Protein AF-R9AUZ7-F1 (afdb_monomer_lite)

Radius of gyration: 21.53 Å; chains: 1; bounding box: 42×32×61 Å

Secondary structure (DSSP, 8-state):
--HHHHHHHHHHHHHHHHHHHHHHHHT--B-TTTSSBTT-HHHHHHHHHHHTT-SSGGGGSTTTT-TT----HHHHHHHHHHHHHS---

Organism: NCBI:txid1120927

Sequence (89 aa):
MNITRIITGIIIAFIVTGLWAANASQARNIDPECGFEDGSEQCHGYLYAKYNQLKSIDQCDDDKDDPEMQINKVFIQGCESYFVRKPSR

Foldseek 3Di:
DDVVVVVVVVVVVVVVVVVVVVVVVVPQDQDPVLRHGPPDLLSQLQVCCVVVVDDDLVVSCVVVVPPVDPDDPSSSNSVNVNPVPDDDD

Structure (mmCIF, N/CA/C/O backbone):
data_AF-R9AUZ7-F1
#
_entry.id   AF-R9AUZ7-F1
#
loop_
_atom_site.group_PDB
_atom_site.id
_atom_site.type_symbol
_atom_site.label_atom_id
_atom_site.label_alt_id
_atom_site.label_comp_id
_atom_site.label_asym_id
_atom_site.label_entity_id
_atom_site.label_seq_id
_atom_site.pdbx_PDB_ins_code
_atom_site.Cartn_x
_atom_site.Cartn_y
_atom_site.Cartn_z
_atom_site.occupancy
_atom_site.B_iso_or_equiv
_atom_site.auth_seq_id
_atom_site.auth_comp_id
_atom_site.auth_asym_id
_atom_site.auth_atom_id
_atom_site.pdbx_PDB_model_num
ATOM 1 N N . MET A 1 1 ? 25.117 -5.231 -47.838 1.00 61.66 1 MET A N 1
ATOM 2 C CA . MET A 1 1 ? 24.594 -5.171 -46.455 1.00 61.66 1 MET A CA 1
ATOM 3 C C . MET A 1 1 ? 24.703 -6.571 -45.865 1.00 61.66 1 MET A C 1
ATOM 5 O O . MET A 1 1 ? 24.175 -7.495 -46.463 1.00 61.66 1 MET A O 1
ATOM 9 N N . ASN A 1 2 ? 25.504 -6.764 -44.814 1.00 77.38 2 ASN A N 1
ATOM 10 C CA . ASN A 1 2 ? 25.864 -8.105 -44.341 1.00 77.38 2 ASN A CA 1
ATOM 11 C C . ASN A 1 2 ? 24.806 -8.601 -43.344 1.00 77.38 2 ASN A C 1
ATOM 13 O O . ASN A 1 2 ? 24.708 -8.056 -42.246 1.00 77.38 2 ASN A O 1
ATOM 17 N N . ILE A 1 3 ? 24.011 -9.595 -43.751 1.00 80.12 3 ILE A N 1
ATOM 18 C CA . ILE A 1 3 ? 22.881 -10.154 -42.987 1.00 80.12 3 ILE A CA 1
ATOM 19 C C . ILE A 1 3 ? 23.309 -10.544 -41.566 1.00 80.12 3 ILE A C 1
ATOM 21 O O . ILE A 1 3 ? 22.583 -10.276 -40.611 1.00 80.12 3 ILE A O 1
ATOM 25 N N . THR A 1 4 ? 24.534 -11.043 -41.395 1.00 80.19 4 THR A N 1
ATOM 26 C CA . THR A 1 4 ? 25.096 -11.386 -40.084 1.00 80.19 4 THR A CA 1
ATOM 27 C C . THR A 1 4 ? 25.176 -10.173 -39.154 1.00 80.19 4 THR A C 1
ATOM 29 O O . THR A 1 4 ? 24.831 -10.280 -37.985 1.00 80.19 4 THR A O 1
ATOM 32 N N . ARG A 1 5 ? 25.531 -8.985 -39.666 1.00 79.81 5 ARG A N 1
ATOM 33 C CA . ARG A 1 5 ? 25.595 -7.748 -38.861 1.00 79.81 5 ARG A CA 1
ATOM 34 C C . ARG A 1 5 ? 24.210 -7.246 -38.447 1.00 79.81 5 ARG A C 1
ATOM 36 O O . ARG A 1 5 ? 24.090 -6.655 -37.380 1.00 79.81 5 ARG A O 1
ATOM 43 N N . ILE A 1 6 ? 23.180 -7.497 -39.261 1.00 83.12 6 ILE A N 1
ATOM 44 C CA . ILE A 1 6 ? 21.787 -7.160 -38.925 1.00 83.12 6 ILE A CA 1
ATOM 45 C C . ILE A 1 6 ? 21.290 -8.070 -37.798 1.00 83.12 6 ILE A C 1
ATOM 47 O O . ILE A 1 6 ? 20.777 -7.576 -36.798 1.00 83.12 6 ILE A O 1
ATOM 51 N N . ILE A 1 7 ? 21.503 -9.383 -37.922 1.00 84.31 7 ILE A N 1
ATOM 52 C CA . ILE A 1 7 ? 21.081 -10.367 -36.914 1.00 84.31 7 ILE A CA 1
ATOM 53 C C . ILE A 1 7 ? 21.767 -10.092 -35.571 1.00 84.31 7 ILE A C 1
ATOM 55 O O . ILE A 1 7 ? 21.103 -10.048 -34.538 1.00 84.31 7 ILE A O 1
ATOM 59 N N . THR A 1 8 ? 23.077 -9.829 -35.575 1.00 85.25 8 THR A N 1
ATOM 60 C CA . THR A 1 8 ? 23.805 -9.481 -34.347 1.00 85.25 8 THR A CA 1
ATOM 61 C C . THR A 1 8 ? 23.278 -8.189 -33.716 1.00 85.25 8 THR A C 1
ATOM 63 O O . THR A 1 8 ? 23.119 -8.135 -32.501 1.00 85.25 8 THR A O 1
ATOM 66 N N . GLY A 1 9 ? 22.946 -7.172 -34.519 1.00 86.25 9 GLY A N 1
ATOM 67 C CA . GLY A 1 9 ? 22.356 -5.928 -34.017 1.00 86.25 9 GLY A CA 1
ATOM 68 C C . GLY A 1 9 ? 21.004 -6.138 -33.327 1.00 86.25 9 GLY A C 1
ATOM 69 O O . GLY A 1 9 ? 20.773 -5.590 -32.252 1.00 86.25 9 GLY A O 1
ATOM 70 N N . ILE A 1 10 ? 20.143 -6.984 -33.901 1.00 87.69 10 ILE A N 1
ATOM 71 C CA . ILE A 1 10 ? 18.830 -7.317 -33.330 1.00 87.69 10 ILE A CA 1
ATOM 72 C C . ILE A 1 10 ? 18.982 -8.057 -31.994 1.00 87.69 10 ILE A C 1
ATOM 74 O O . ILE A 1 10 ? 18.323 -7.706 -31.018 1.00 87.69 10 ILE A O 1
ATOM 78 N N . ILE A 1 11 ? 19.882 -9.043 -31.921 1.00 88.25 11 ILE A N 1
ATOM 79 C CA . ILE A 1 11 ? 20.133 -9.806 -30.687 1.00 88.25 11 ILE A CA 1
ATOM 80 C C . ILE A 1 11 ? 20.610 -8.879 -29.563 1.00 88.25 11 ILE A C 1
ATOM 82 O O . ILE A 1 11 ? 20.102 -8.952 -28.445 1.00 88.25 11 ILE A O 1
ATOM 86 N N . ILE A 1 12 ? 21.544 -7.970 -29.859 1.00 88.19 12 ILE A N 1
ATOM 87 C CA . ILE A 1 12 ? 22.050 -7.009 -28.870 1.00 88.19 12 ILE A CA 1
ATOM 88 C C . ILE A 1 12 ? 20.921 -6.094 -28.377 1.00 88.19 12 ILE A C 1
ATOM 90 O O . ILE A 1 12 ? 20.798 -5.880 -27.173 1.00 88.19 12 ILE A O 1
ATOM 94 N N . ALA A 1 13 ? 20.060 -5.600 -29.272 1.00 86.38 13 ALA A N 1
ATOM 95 C CA . ALA A 1 13 ? 18.934 -4.749 -28.892 1.00 86.38 13 ALA A CA 1
ATOM 96 C C . ALA A 1 13 ? 17.952 -5.455 -27.933 1.00 86.38 13 ALA A C 1
ATOM 98 O O . ALA A 1 13 ? 17.499 -4.852 -26.956 1.00 86.38 13 ALA A O 1
ATOM 99 N N . PHE A 1 14 ? 17.667 -6.743 -28.154 1.00 86.56 14 PHE A N 1
ATOM 100 C CA . PHE A 1 14 ? 16.825 -7.531 -27.246 1.00 86.56 14 PHE A CA 1
ATOM 101 C C . PHE A 1 14 ? 17.470 -7.755 -25.873 1.00 86.56 14 PHE A C 1
ATOM 103 O O . PHE A 1 14 ? 16.791 -7.663 -24.853 1.00 86.56 14 PHE A O 1
ATOM 110 N N . ILE A 1 15 ? 18.783 -7.992 -25.817 1.00 87.12 15 ILE A N 1
ATOM 111 C CA . ILE A 1 15 ? 19.496 -8.169 -24.542 1.00 87.12 15 ILE A CA 1
ATOM 112 C C . ILE A 1 15 ? 19.491 -6.866 -23.731 1.00 87.12 15 ILE A C 1
ATOM 114 O O . ILE A 1 15 ? 19.199 -6.886 -22.536 1.00 87.12 15 ILE A O 1
ATOM 118 N N . VAL A 1 16 ? 19.764 -5.723 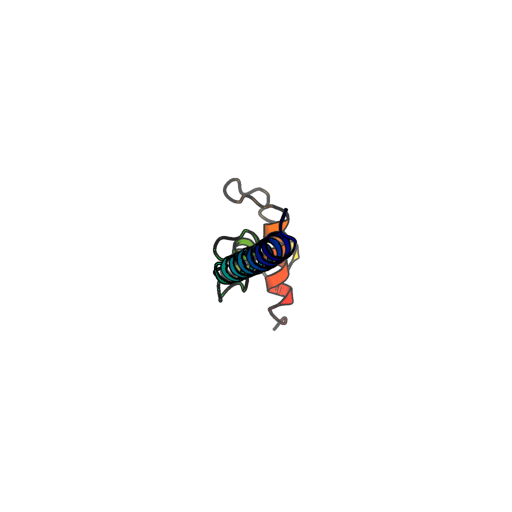-24.370 1.00 85.62 16 VAL A N 1
ATOM 119 C CA . VAL A 1 16 ? 19.792 -4.419 -23.684 1.00 85.62 16 VAL A CA 1
ATOM 120 C C . VAL A 1 16 ? 18.411 -4.040 -23.142 1.00 85.62 16 VAL A C 1
ATOM 122 O O . VAL A 1 16 ? 18.303 -3.616 -21.992 1.00 85.62 16 VAL A O 1
ATOM 125 N N . THR A 1 17 ? 17.348 -4.234 -23.927 1.00 78.50 17 THR A N 1
ATOM 126 C CA . THR A 1 17 ? 15.972 -3.948 -23.477 1.00 78.50 17 THR A CA 1
ATOM 127 C C . THR A 1 17 ? 15.537 -4.860 -22.327 1.00 78.50 17 THR A C 1
ATOM 129 O O . THR A 1 17 ? 14.944 -4.377 -21.361 1.00 78.50 17 THR A O 1
ATOM 132 N N . GLY A 1 18 ? 15.904 -6.146 -22.369 1.00 79.50 18 GLY A N 1
ATOM 133 C CA . GLY A 1 18 ? 15.653 -7.094 -21.281 1.00 79.50 18 GLY A CA 1
ATOM 134 C C . GLY A 1 18 ? 16.356 -6.718 -19.971 1.00 79.50 18 GLY A C 1
ATOM 135 O O . GLY A 1 18 ? 15.721 -6.712 -18.916 1.00 79.50 18 GLY A O 1
ATOM 136 N N . LEU A 1 19 ? 17.641 -6.340 -20.023 1.00 80.06 19 LEU A N 1
ATOM 137 C CA . LEU A 1 19 ? 18.375 -5.891 -18.830 1.00 80.06 19 LEU A CA 1
ATOM 138 C C . LEU A 1 19 ? 17.795 -4.603 -18.236 1.00 80.06 19 LEU A C 1
ATOM 140 O O . LEU A 1 19 ? 17.736 -4.466 -17.015 1.00 80.06 19 LEU A O 1
ATOM 144 N N . TRP A 1 20 ? 17.375 -3.652 -19.070 1.00 76.62 20 TRP A N 1
ATOM 145 C CA . TRP A 1 20 ? 16.809 -2.392 -18.587 1.00 76.62 20 TRP A CA 1
ATOM 146 C C . TRP A 1 20 ? 15.477 -2.612 -17.854 1.00 76.62 20 TRP A C 1
ATOM 148 O O . TRP A 1 20 ? 15.305 -2.128 -16.736 1.00 76.62 20 TRP A O 1
ATOM 158 N N . ALA A 1 21 ? 14.582 -3.433 -18.417 1.00 76.06 21 ALA A N 1
ATOM 159 C CA . ALA A 1 21 ? 13.315 -3.790 -17.775 1.00 76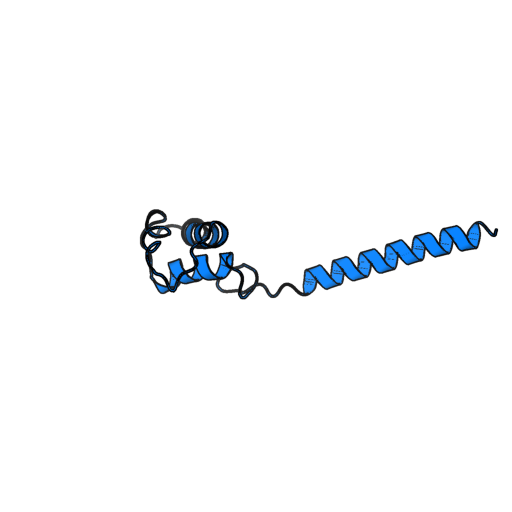.06 21 ALA A CA 1
ATOM 160 C C . ALA A 1 21 ? 13.512 -4.543 -16.443 1.00 76.06 21 ALA A C 1
ATOM 162 O O . ALA A 1 21 ? 12.824 -4.259 -15.460 1.00 76.06 21 ALA A O 1
ATOM 163 N N . ALA A 1 22 ? 14.481 -5.462 -16.375 1.00 71.50 22 ALA A N 1
ATOM 164 C CA . ALA A 1 22 ? 14.791 -6.196 -15.147 1.00 71.50 22 ALA A CA 1
ATOM 165 C C . ALA A 1 22 ? 15.321 -5.279 -14.028 1.00 71.50 22 ALA A C 1
ATOM 167 O O . ALA A 1 22 ? 14.914 -5.425 -12.874 1.00 71.50 22 ALA A O 1
ATOM 168 N N . ASN A 1 23 ? 16.180 -4.308 -14.356 1.00 65.50 23 ASN A N 1
ATOM 169 C CA . ASN A 1 23 ? 16.689 -3.331 -13.387 1.00 65.50 23 ASN A CA 1
ATOM 170 C C . ASN A 1 23 ? 15.599 -2.360 -12.908 1.00 65.50 23 ASN A C 1
ATOM 172 O O . ASN A 1 23 ? 15.518 -2.081 -11.715 1.00 65.50 23 ASN A O 1
ATOM 176 N N . ALA A 1 24 ? 14.713 -1.907 -13.801 1.00 64.19 24 ALA A N 1
ATOM 177 C CA . ALA A 1 24 ? 13.575 -1.065 -13.426 1.00 64.19 24 ALA A CA 1
ATOM 178 C C . ALA A 1 24 ? 12.627 -1.773 -12.441 1.00 64.19 24 ALA A C 1
ATOM 180 O O . ALA A 1 24 ? 12.079 -1.147 -11.539 1.00 64.19 24 ALA A O 1
ATOM 181 N N . SER A 1 25 ? 12.462 -3.093 -12.575 1.00 60.34 25 SER A N 1
ATOM 182 C CA . SER A 1 25 ? 11.593 -3.872 -11.688 1.00 60.34 25 SER A CA 1
ATOM 183 C C . SER A 1 25 ? 12.154 -4.057 -10.271 1.00 60.34 25 SER A C 1
ATOM 185 O O . SER A 1 25 ? 11.371 -4.125 -9.323 1.00 60.34 25 SER A O 1
ATOM 187 N N . GLN A 1 26 ? 13.486 -4.102 -10.130 1.00 57.31 26 GLN A N 1
ATOM 188 C CA . GLN A 1 26 ? 14.192 -4.253 -8.850 1.00 57.31 26 GLN A CA 1
ATOM 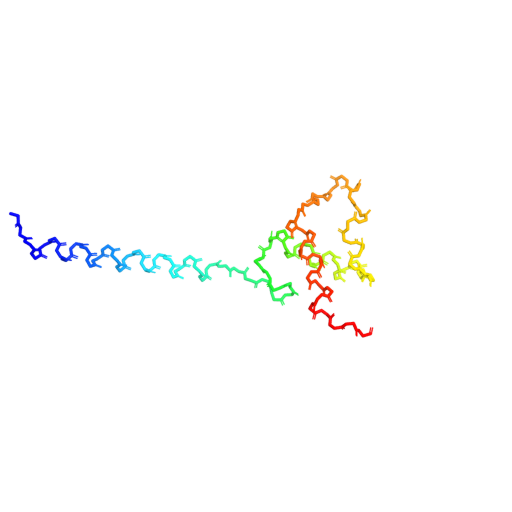189 C C . GLN A 1 26 ? 14.291 -2.942 -8.060 1.00 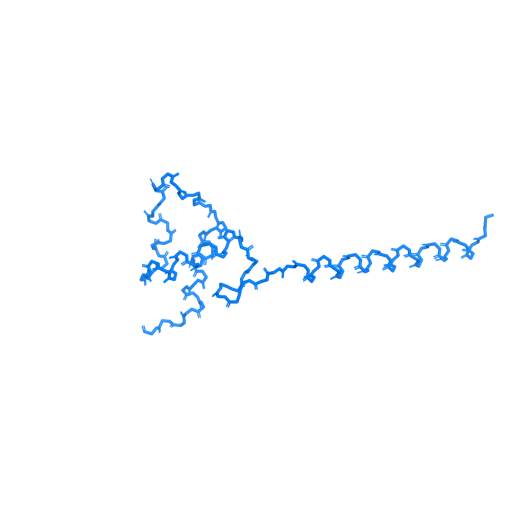57.31 26 GLN A C 1
ATOM 191 O O . GLN A 1 26 ? 14.473 -2.979 -6.850 1.00 57.31 26 GLN A O 1
ATOM 196 N N . ALA A 1 27 ? 14.146 -1.791 -8.720 1.00 60.66 27 ALA A N 1
ATOM 197 C CA . ALA A 1 27 ? 14.238 -0.482 -8.074 1.00 60.66 27 ALA A CA 1
ATOM 198 C C . ALA A 1 27 ? 12.977 -0.075 -7.288 1.00 60.66 27 ALA A C 1
ATOM 200 O O . ALA A 1 27 ? 12.983 0.967 -6.637 1.00 60.66 27 ALA A O 1
ATOM 201 N N . ARG A 1 28 ? 11.898 -0.870 -7.334 1.00 70.06 28 ARG A N 1
ATOM 202 C CA . ARG A 1 28 ? 10.693 -0.605 -6.540 1.00 70.06 28 ARG A CA 1
ATOM 203 C C . ARG A 1 28 ? 10.956 -0.978 -5.085 1.00 70.06 28 ARG A C 1
ATOM 205 O O . ARG A 1 28 ? 10.907 -2.154 -4.730 1.00 70.06 28 ARG A O 1
ATOM 212 N N . ASN A 1 29 ? 11.244 0.025 -4.260 1.00 86.12 29 ASN A N 1
ATOM 213 C CA . ASN A 1 29 ? 11.267 -0.130 -2.810 1.00 86.12 29 ASN A CA 1
ATOM 214 C C . ASN A 1 29 ? 9.842 -0.415 -2.344 1.00 86.12 29 ASN A C 1
ATOM 216 O O . ASN A 1 29 ? 9.006 0.479 -2.348 1.00 86.12 29 ASN A O 1
ATOM 220 N N . ILE A 1 30 ? 9.551 -1.669 -2.005 1.00 90.06 30 ILE A N 1
ATOM 221 C CA . ILE A 1 30 ? 8.280 -2.038 -1.385 1.00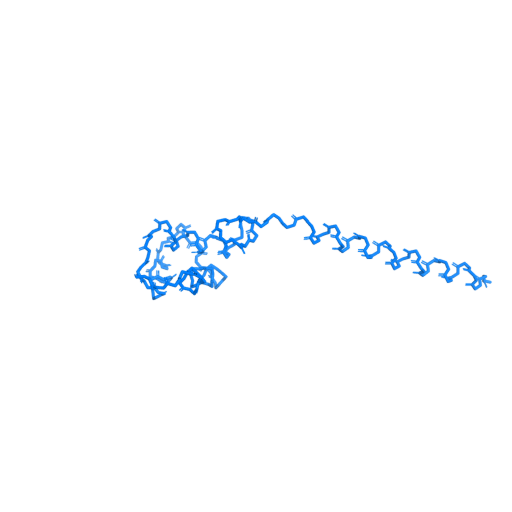 90.06 30 ILE A CA 1
ATOM 222 C C . ILE A 1 30 ? 8.430 -1.847 0.118 1.00 90.06 30 ILE A C 1
ATOM 224 O O . ILE A 1 30 ? 9.288 -2.477 0.738 1.00 90.06 30 ILE A O 1
ATOM 228 N N . ASP A 1 31 ? 7.585 -1.005 0.695 1.00 91.00 31 ASP A N 1
ATOM 229 C CA . ASP A 1 31 ? 7.523 -0.818 2.133 1.00 91.00 31 ASP A CA 1
ATOM 230 C C . ASP A 1 31 ? 6.948 -2.098 2.788 1.00 91.00 31 ASP A C 1
ATOM 232 O O . ASP A 1 31 ? 5.888 -2.593 2.382 1.00 91.00 31 ASP A O 1
ATOM 236 N N . PRO A 1 32 ? 7.641 -2.692 3.776 1.00 90.06 32 PRO A N 1
ATOM 237 C CA . PRO A 1 32 ? 7.231 -3.954 4.392 1.00 90.06 32 PRO A CA 1
ATOM 238 C C . PRO A 1 32 ? 6.013 -3.816 5.315 1.00 90.06 32 PRO A C 1
ATOM 240 O O . PRO A 1 32 ? 5.395 -4.821 5.671 1.00 90.06 32 PRO A O 1
ATOM 243 N N . GLU A 1 33 ? 5.670 -2.601 5.734 1.00 91.00 33 GLU A N 1
ATOM 244 C CA . GLU A 1 33 ? 4.559 -2.310 6.626 1.00 91.00 33 GLU A CA 1
ATOM 245 C C . GLU A 1 33 ? 3.224 -2.258 5.877 1.00 91.00 33 GLU A C 1
ATOM 247 O O . GLU A 1 33 ? 2.228 -2.808 6.366 1.00 91.00 33 GLU A O 1
ATOM 252 N N . CYS A 1 34 ? 3.210 -1.641 4.693 1.00 91.31 34 CYS A N 1
ATOM 253 C CA . CYS A 1 34 ? 2.028 -1.517 3.839 1.00 91.31 34 CYS A CA 1
ATOM 254 C C . CYS A 1 34 ? 2.007 -2.520 2.670 1.00 91.31 34 CYS A C 1
ATOM 256 O O . CYS A 1 34 ? 0.940 -2.840 2.143 1.00 91.31 34 CYS A O 1
ATOM 258 N N . GLY A 1 35 ? 3.153 -3.078 2.271 1.00 90.06 35 GLY A N 1
ATOM 259 C CA . GLY A 1 35 ? 3.276 -4.013 1.148 1.00 90.06 35 GLY A CA 1
ATOM 260 C C . GLY A 1 35 ? 2.964 -3.381 -0.212 1.00 90.06 35 GLY A C 1
ATOM 261 O O . GLY A 1 35 ? 2.455 -4.071 -1.099 1.00 90.06 35 GLY A O 1
ATOM 262 N N . PHE A 1 36 ? 3.218 -2.079 -0.343 1.00 92.50 36 PHE A N 1
ATOM 263 C CA . PHE A 1 36 ? 3.129 -1.282 -1.567 1.00 92.50 36 PHE A CA 1
ATOM 264 C C . PHE A 1 36 ? 4.443 -0.526 -1.776 1.00 92.50 36 PHE A C 1
ATOM 266 O O . PHE A 1 36 ? 5.320 -0.567 -0.920 1.00 92.50 36 PHE A O 1
ATOM 273 N N . GLU A 1 37 ? 4.601 0.133 -2.922 1.00 92.06 37 GLU A N 1
ATOM 274 C CA . GLU A 1 37 ? 5.772 0.979 -3.166 1.00 92.06 37 GLU A CA 1
ATOM 275 C C . GLU A 1 37 ? 5.856 2.089 -2.105 1.00 92.06 37 GLU A C 1
ATOM 277 O O . GLU A 1 37 ? 4.844 2.707 -1.764 1.00 92.06 37 GLU A O 1
ATOM 282 N N . ASP A 1 38 ? 7.045 2.292 -1.546 1.00 89.69 38 ASP A N 1
ATOM 283 C CA . ASP A 1 38 ? 7.313 3.303 -0.528 1.00 89.69 38 ASP A CA 1
ATOM 284 C C . ASP A 1 38 ? 6.972 4.703 -1.062 1.00 89.69 38 ASP A C 1
ATOM 286 O O . ASP A 1 38 ? 7.222 5.024 -2.226 1.00 89.69 38 ASP A O 1
ATOM 290 N N . GLY A 1 39 ? 6.323 5.515 -0.229 1.00 88.12 39 GLY A N 1
ATOM 291 C CA . GLY A 1 39 ? 5.796 6.829 -0.605 1.00 88.12 39 GLY A CA 1
ATOM 292 C C . GLY A 1 39 ? 4.643 6.813 -1.620 1.00 88.12 39 GLY A C 1
ATOM 293 O O . GLY A 1 39 ? 4.226 7.878 -2.077 1.00 88.12 39 GLY A O 1
ATOM 294 N N . SER A 1 40 ? 4.118 5.643 -2.008 1.00 91.69 40 SER A N 1
ATOM 295 C CA . SER A 1 40 ? 2.944 5.573 -2.884 1.00 91.69 40 SER A CA 1
ATOM 296 C C . SER A 1 40 ? 1.655 5.935 -2.147 1.00 91.69 40 SER A C 1
ATOM 298 O O . SER A 1 40 ? 1.475 5.631 -0.970 1.00 91.69 40 SER A O 1
ATOM 300 N N . GLU A 1 41 ? 0.691 6.483 -2.885 1.00 92.50 41 GLU A N 1
ATOM 301 C CA . GLU A 1 41 ? -0.656 6.785 -2.380 1.00 92.50 41 GLU A CA 1
ATOM 302 C C . GLU A 1 41 ? -1.367 5.555 -1.790 1.00 92.50 41 GLU A C 1
ATOM 304 O O . GLU A 1 41 ? -2.067 5.655 -0.786 1.00 92.50 41 GLU A O 1
ATOM 309 N N . GLN A 1 42 ? -1.138 4.366 -2.361 1.00 93.31 42 GLN A N 1
ATOM 310 C CA . GLN A 1 42 ? -1.631 3.102 -1.801 1.00 93.31 42 GLN A CA 1
ATOM 311 C C . GLN A 1 42 ? -1.036 2.821 -0.420 1.00 93.31 42 GLN A C 1
ATOM 313 O O . GLN A 1 42 ? -1.754 2.403 0.491 1.00 93.31 42 GLN A O 1
ATOM 318 N N . CYS A 1 43 ? 0.270 3.043 -0.262 1.00 93.69 43 CYS A N 1
ATOM 319 C CA . CYS A 1 43 ? 0.936 2.875 1.020 1.00 93.69 43 CYS A CA 1
ATOM 320 C C . CYS A 1 43 ? 0.410 3.884 2.045 1.00 93.69 43 CYS A C 1
ATOM 322 O O . CYS A 1 43 ? 0.049 3.492 3.153 1.00 93.69 43 CYS A O 1
ATOM 324 N N . HIS A 1 44 ? 0.265 5.153 1.651 1.00 92.56 44 HIS A N 1
ATOM 325 C CA . HIS A 1 44 ? -0.300 6.199 2.504 1.00 92.56 44 HIS A CA 1
ATOM 326 C C . HIS A 1 44 ? -1.713 5.854 2.979 1.00 92.56 44 HIS A C 1
ATOM 328 O O . HIS A 1 44 ? -1.972 5.915 4.178 1.00 92.56 44 HIS A O 1
ATOM 334 N N . GLY A 1 45 ? -2.597 5.406 2.083 1.00 92.75 45 GLY A N 1
ATOM 335 C CA . GLY A 1 45 ? -3.952 4.994 2.453 1.00 92.75 45 GLY A CA 1
ATOM 336 C C . GLY A 1 45 ? -3.970 3.824 3.438 1.00 92.75 45 GLY A C 1
ATOM 337 O O . GLY A 1 45 ? -4.685 3.854 4.441 1.00 92.75 45 GLY A O 1
ATOM 338 N N . TYR A 1 46 ? -3.142 2.802 3.202 1.00 94.69 46 TYR A N 1
ATOM 339 C CA . TYR A 1 46 ? -3.027 1.654 4.107 1.00 94.69 46 TYR A CA 1
ATOM 340 C C . TYR A 1 46 ? -2.528 2.074 5.498 1.00 94.69 46 TYR A C 1
ATOM 342 O O . TYR A 1 46 ? -3.078 1.655 6.521 1.00 94.69 46 TYR A O 1
ATOM 350 N N . LEU A 1 47 ? -1.477 2.899 5.545 1.00 93.00 47 LEU A N 1
ATOM 351 C CA . LEU A 1 47 ? -0.883 3.379 6.791 1.00 93.00 47 LEU A CA 1
ATOM 352 C C . LEU A 1 47 ? -1.823 4.328 7.537 1.00 93.00 47 LEU A C 1
ATOM 354 O O . LEU A 1 47 ? -1.914 4.235 8.759 1.00 93.00 47 LEU A O 1
ATOM 358 N N . TYR A 1 48 ? -2.589 5.157 6.827 1.00 91.31 48 TYR A N 1
ATOM 359 C CA . TYR A 1 48 ? -3.647 5.980 7.408 1.00 91.31 48 TYR A CA 1
ATOM 360 C C . TYR A 1 48 ? -4.667 5.111 8.156 1.00 91.31 48 TYR A C 1
ATOM 362 O O . TYR A 1 48 ? -4.903 5.341 9.343 1.00 91.31 48 TYR A O 1
ATOM 370 N N . ALA A 1 49 ? -5.186 4.049 7.528 1.00 92.62 49 ALA A N 1
ATOM 371 C CA . ALA A 1 49 ? -6.121 3.132 8.184 1.00 92.62 49 ALA A CA 1
ATOM 372 C C . ALA A 1 49 ? -5.512 2.457 9.425 1.00 92.62 49 ALA A C 1
ATOM 374 O O . ALA A 1 49 ? -6.156 2.319 10.473 1.00 92.62 49 ALA A O 1
ATOM 375 N N . LYS A 1 50 ? -4.242 2.047 9.316 1.00 93.00 50 LYS A N 1
ATOM 376 C CA . LYS A 1 50 ? -3.494 1.386 10.388 1.00 93.00 50 LYS A CA 1
ATOM 377 C C . LYS A 1 50 ? -3.253 2.304 11.586 1.00 93.00 50 LYS A C 1
ATOM 379 O O . LYS A 1 50 ? -3.535 1.896 12.715 1.00 93.00 50 LYS A O 1
ATOM 384 N N . TYR A 1 51 ? -2.719 3.502 11.360 1.00 92.69 51 TYR A N 1
ATOM 385 C CA . TYR A 1 51 ? -2.302 4.422 12.419 1.00 92.69 51 TYR A CA 1
ATOM 386 C C . TYR A 1 51 ? -3.476 5.159 13.058 1.00 92.69 51 TYR A C 1
ATOM 388 O O . TYR A 1 51 ? -3.463 5.345 14.273 1.00 92.69 51 TYR A O 1
ATOM 396 N N . ASN A 1 52 ? -4.531 5.461 12.294 1.00 89.88 52 ASN A N 1
ATOM 397 C CA . ASN A 1 52 ? -5.779 6.006 12.839 1.00 89.88 52 ASN A CA 1
ATOM 398 C C . ASN A 1 52 ? -6.691 4.930 13.443 1.00 89.88 52 ASN A C 1
ATOM 400 O O . ASN A 1 52 ? -7.740 5.239 14.001 1.00 89.88 52 ASN A O 1
ATOM 404 N N . GLN A 1 53 ? -6.284 3.656 13.379 1.00 91.69 53 GLN A N 1
ATOM 405 C CA . GLN A 1 53 ? -7.002 2.526 13.973 1.00 91.69 53 GLN A CA 1
ATOM 406 C C . GLN A 1 53 ? -8.476 2.458 13.553 1.00 91.69 53 GLN A C 1
ATOM 408 O O . GLN A 1 53 ? -9.346 2.124 14.377 1.00 91.69 53 GLN A O 1
ATOM 413 N N . LEU A 1 54 ? -8.728 2.755 12.275 1.00 91.25 54 LEU A N 1
ATOM 414 C CA . LEU A 1 54 ? -10.059 2.743 11.688 1.00 91.25 54 LEU A CA 1
ATOM 415 C C . LEU A 1 54 ? -10.744 1.391 11.941 1.00 91.25 54 LEU A C 1
ATOM 417 O O . LEU A 1 54 ? -10.103 0.334 11.998 1.00 91.25 54 LEU A O 1
ATOM 421 N N . LYS A 1 55 ? -12.056 1.437 12.152 1.00 90.38 55 LYS A N 1
ATOM 422 C CA . LYS A 1 55 ? -12.900 0.304 12.551 1.00 90.38 55 LYS A CA 1
ATOM 423 C C . LYS A 1 55 ? -13.566 -0.378 11.367 1.00 90.38 55 LYS A C 1
ATOM 425 O O . LYS A 1 55 ? -13.807 -1.580 11.446 1.00 90.38 55 LYS A O 1
ATOM 430 N N . SER A 1 56 ? -13.836 0.351 10.289 1.00 91.50 56 SER A N 1
ATOM 431 C CA . SER A 1 56 ? -14.439 -0.196 9.074 1.00 91.50 56 SER A CA 1
ATOM 432 C C . SER A 1 56 ? -13.932 0.502 7.815 1.00 91.50 56 SER A C 1
ATOM 434 O O . SER A 1 56 ? -13.366 1.592 7.873 1.00 91.50 56 SER A O 1
ATOM 436 N N . ILE A 1 57 ? -14.169 -0.155 6.675 1.00 90.75 57 ILE A N 1
ATOM 437 C CA . ILE A 1 57 ? -13.876 0.359 5.331 1.00 90.75 57 ILE A CA 1
ATOM 438 C C . ILE A 1 57 ? -14.589 1.690 5.066 1.00 90.75 57 ILE A C 1
ATOM 440 O O . ILE A 1 57 ? -14.018 2.556 4.413 1.00 90.75 57 ILE A O 1
ATOM 444 N N . ASP A 1 58 ? -15.797 1.870 5.602 1.00 89.38 58 ASP A N 1
ATOM 445 C CA . ASP A 1 58 ? -16.594 3.083 5.378 1.00 89.38 58 ASP A CA 1
ATOM 446 C C . ASP A 1 58 ? -15.859 4.352 5.842 1.00 89.38 58 ASP A C 1
ATOM 448 O O . ASP A 1 58 ? -16.039 5.413 5.260 1.00 89.38 58 ASP A O 1
ATOM 452 N N . GLN A 1 59 ? -14.940 4.219 6.805 1.00 89.38 59 GLN A N 1
ATOM 453 C CA . GLN A 1 59 ? -14.154 5.333 7.336 1.00 89.38 59 GLN A CA 1
ATOM 454 C C . GLN A 1 59 ? -12.992 5.774 6.434 1.00 89.38 59 GLN A C 1
ATOM 456 O O . GLN A 1 59 ? -12.277 6.714 6.768 1.00 89.38 59 GLN A O 1
ATOM 461 N N . CYS A 1 60 ? -12.764 5.105 5.301 1.00 88.19 60 CYS A N 1
ATOM 462 C CA . CYS A 1 60 ? -11.712 5.472 4.353 1.00 88.19 60 CYS A CA 1
ATO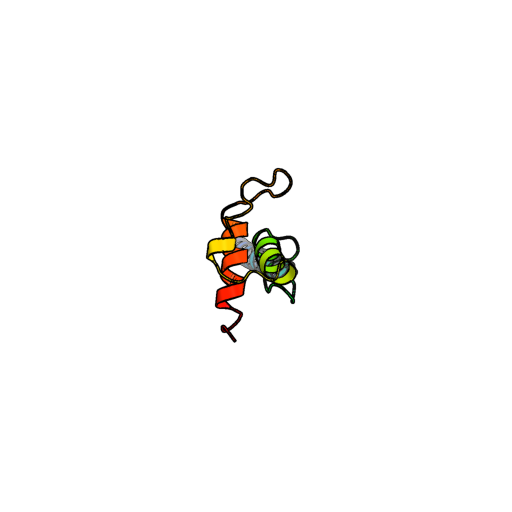M 463 C C . CYS A 1 60 ? -12.029 6.728 3.520 1.00 88.19 60 CYS A C 1
ATOM 465 O O . CYS A 1 60 ? -11.108 7.290 2.931 1.00 88.19 60 CYS A O 1
ATOM 467 N N . ASP A 1 61 ? -13.298 7.150 3.449 1.00 82.56 61 ASP A N 1
ATOM 468 C CA . ASP A 1 61 ? -13.753 8.361 2.732 1.00 82.56 61 ASP A CA 1
ATOM 469 C C . ASP A 1 61 ? -14.378 9.403 3.690 1.00 82.56 61 ASP A C 1
ATOM 471 O O . ASP A 1 61 ? -14.905 10.416 3.238 1.00 82.56 61 ASP A O 1
ATOM 475 N N . ASP A 1 62 ? -14.320 9.173 5.011 1.00 69.94 62 ASP A N 1
ATOM 476 C CA . ASP A 1 62 ? -14.970 10.032 6.019 1.00 69.94 62 ASP A CA 1
ATOM 477 C C . ASP A 1 62 ? -14.243 11.382 6.218 1.00 69.94 62 ASP A C 1
ATOM 479 O O . ASP A 1 62 ? -14.893 12.389 6.489 1.00 69.94 62 ASP A O 1
ATOM 483 N N . ASP A 1 63 ? -12.919 11.436 6.013 1.00 65.00 63 ASP A N 1
ATOM 484 C CA . ASP A 1 63 ? -12.090 12.650 6.176 1.00 65.00 63 ASP A CA 1
ATOM 485 C C . ASP A 1 63 ? -11.850 13.403 4.851 1.00 65.00 63 ASP A C 1
ATOM 487 O O . ASP A 1 63 ? -10.881 14.147 4.695 1.00 65.00 63 ASP A O 1
ATOM 491 N N . LYS A 1 64 ? -12.739 13.244 3.864 1.00 61.97 64 LYS A N 1
ATOM 492 C CA . LYS A 1 64 ? -12.645 13.906 2.546 1.00 61.97 64 LYS A CA 1
ATOM 493 C C . LYS A 1 64 ? -12.576 15.436 2.605 1.00 61.97 64 LYS A C 1
ATOM 495 O O . LYS A 1 64 ? -12.157 16.072 1.638 1.00 61.97 64 LYS A O 1
ATOM 500 N N . ASP A 1 65 ? -12.990 16.005 3.730 1.00 59.22 65 ASP A N 1
ATOM 501 C CA . ASP A 1 65 ? -12.996 17.439 3.984 1.00 59.22 65 ASP A CA 1
ATOM 502 C C . ASP A 1 65 ? -11.705 17.950 4.651 1.00 59.22 65 ASP A C 1
ATOM 504 O O . ASP A 1 65 ? -11.620 19.147 4.926 1.00 59.22 65 ASP A O 1
ATOM 508 N N . ASP A 1 66 ? -10.700 17.096 4.902 1.00 64.88 66 ASP A N 1
ATOM 509 C CA . ASP A 1 66 ? -9.383 17.534 5.374 1.00 64.88 66 ASP A CA 1
ATOM 510 C C . ASP A 1 66 ? -8.583 18.158 4.210 1.00 64.88 66 ASP A C 1
ATOM 512 O O . ASP A 1 66 ? -8.132 17.446 3.306 1.00 64.88 66 ASP A O 1
ATOM 516 N N . PRO A 1 67 ? -8.371 19.489 4.202 1.00 62.16 67 PRO A N 1
ATOM 517 C CA . PRO A 1 67 ? -7.651 20.165 3.129 1.00 62.16 67 PRO A CA 1
ATOM 518 C C . PRO A 1 67 ? -6.165 19.778 3.051 1.00 62.16 67 PRO A C 1
ATOM 520 O O . PRO A 1 67 ? -5.527 20.070 2.036 1.00 62.16 67 PRO A O 1
ATOM 523 N N . GLU A 1 68 ? -5.599 19.146 4.085 1.00 65.12 68 GLU A N 1
ATOM 524 C CA . GLU A 1 68 ? -4.224 18.634 4.074 1.00 65.12 68 GLU A CA 1
ATOM 525 C C . GLU A 1 68 ? -4.125 17.241 3.433 1.00 65.12 68 GLU A C 1
ATOM 527 O O . GLU A 1 68 ? -3.051 16.848 2.965 1.00 65.12 68 GLU A O 1
ATOM 532 N N . MET A 1 69 ? -5.240 16.510 3.334 1.00 64.06 69 MET A N 1
ATOM 533 C CA . MET A 1 69 ? -5.277 15.148 2.816 1.00 64.06 69 MET A CA 1
ATOM 534 C C . MET A 1 69 ? -5.766 15.135 1.361 1.00 64.06 69 MET A C 1
ATOM 536 O O . MET A 1 69 ? -6.945 15.302 1.059 1.00 64.06 69 MET A O 1
ATOM 540 N N . GLN A 1 70 ? -4.855 14.900 0.411 1.00 67.25 70 GLN A N 1
ATOM 541 C CA . GLN A 1 70 ? -5.210 14.708 -1.004 1.00 67.25 70 GLN A CA 1
ATOM 542 C C . GLN A 1 70 ? -5.818 13.314 -1.232 1.00 67.25 70 GLN A C 1
ATOM 544 O O . GLN A 1 70 ? -5.224 12.458 -1.892 1.00 67.25 70 GLN A O 1
ATOM 549 N N . ILE A 1 71 ? -7.017 13.080 -0.690 1.00 78.44 71 ILE A N 1
ATOM 550 C CA . ILE A 1 71 ? -7.737 11.815 -0.844 1.00 78.44 71 ILE A CA 1
ATOM 551 C C . ILE A 1 71 ? -8.087 11.616 -2.321 1.00 78.44 71 ILE A C 1
ATOM 553 O O . ILE A 1 71 ? -8.941 12.285 -2.904 1.00 78.44 71 ILE A O 1
ATOM 557 N N . ASN A 1 72 ? -7.400 10.665 -2.945 1.00 86.19 72 ASN A N 1
ATOM 558 C CA . ASN A 1 72 ? -7.648 10.231 -4.311 1.00 86.19 72 ASN A CA 1
ATOM 559 C C . ASN A 1 72 ? -8.049 8.748 -4.331 1.00 86.19 72 ASN A C 1
ATOM 561 O O . ASN A 1 72 ? -7.949 8.024 -3.342 1.00 86.19 72 ASN A O 1
ATOM 565 N N . LYS A 1 73 ? -8.490 8.257 -5.492 1.00 90.31 73 LYS A N 1
ATOM 566 C CA . LYS A 1 73 ? -8.956 6.869 -5.630 1.00 90.31 73 LYS A CA 1
ATOM 567 C C . LYS A 1 73 ? -7.895 5.825 -5.243 1.00 90.31 73 LYS A C 1
ATOM 569 O O . LYS A 1 73 ? -8.251 4.758 -4.755 1.00 90.31 73 LYS A O 1
ATOM 574 N N . VAL A 1 74 ? -6.614 6.111 -5.481 1.00 92.44 74 VAL A N 1
ATOM 575 C CA . VAL A 1 74 ? -5.498 5.199 -5.178 1.00 92.44 74 VAL A CA 1
ATOM 576 C C . VAL A 1 74 ? -5.264 5.130 -3.668 1.00 92.44 74 VAL A C 1
ATOM 578 O O . VAL A 1 74 ? -5.056 4.041 -3.134 1.00 92.44 74 VAL A O 1
ATOM 581 N N . PHE A 1 75 ? -5.391 6.264 -2.980 1.00 92.56 75 PHE A N 1
ATOM 582 C CA . PHE A 1 75 ? -5.380 6.335 -1.522 1.00 92.56 75 PHE A CA 1
ATOM 583 C C . PHE A 1 75 ? -6.510 5.504 -0.902 1.00 92.56 75 PHE A C 1
ATOM 585 O O . PHE A 1 75 ? -6.243 4.635 -0.071 1.00 92.56 75 PHE A O 1
ATOM 592 N N . ILE A 1 76 ? -7.757 5.692 -1.354 1.00 92.31 76 ILE A N 1
ATOM 593 C CA . ILE A 1 76 ? -8.914 4.939 -0.831 1.00 92.31 76 ILE A CA 1
ATOM 594 C C . ILE A 1 76 ? -8.702 3.430 -1.008 1.00 92.31 76 ILE A C 1
ATOM 596 O O . ILE A 1 76 ? -8.880 2.670 -0.062 1.00 92.31 76 ILE A O 1
ATOM 600 N N . GLN A 1 77 ? -8.214 2.990 -2.173 1.00 93.69 77 GLN A N 1
ATOM 601 C CA . GLN A 1 77 ? -7.872 1.579 -2.405 1.00 93.69 77 GLN A CA 1
ATOM 602 C C . GLN A 1 77 ? -6.805 1.055 -1.434 1.00 93.69 77 GLN A C 1
ATOM 604 O O . GLN A 1 77 ? -6.885 -0.085 -0.972 1.00 93.69 77 GLN A O 1
ATOM 609 N N . GLY A 1 78 ? -5.801 1.878 -1.121 1.00 93.88 78 GLY A N 1
ATOM 610 C CA . GLY A 1 78 ? -4.807 1.581 -0.094 1.00 93.88 78 GLY A CA 1
ATOM 611 C C . GLY A 1 78 ? -5.449 1.371 1.277 1.00 93.88 78 GLY A C 1
ATOM 612 O O . GLY A 1 78 ? -5.208 0.347 1.919 1.00 93.88 78 GLY A O 1
ATOM 613 N N . CYS A 1 79 ? -6.322 2.293 1.685 1.00 93.88 79 CYS A N 1
ATOM 614 C CA . CYS A 1 79 ? -7.056 2.234 2.949 1.00 93.88 79 CYS A CA 1
ATOM 615 C C . CYS A 1 79 ? -7.953 0.992 3.046 1.00 93.88 79 CYS A C 1
ATOM 617 O O . CYS A 1 79 ? -7.841 0.221 3.998 1.00 93.88 79 CYS A O 1
ATOM 619 N N . GLU A 1 80 ? -8.761 0.712 2.023 1.00 94.12 80 GLU A N 1
ATOM 620 C CA . GLU A 1 80 ? -9.603 -0.489 1.944 1.00 94.12 80 GLU A CA 1
ATOM 621 C C . GLU A 1 80 ? -8.778 -1.777 2.076 1.00 94.12 80 GLU A C 1
ATOM 623 O O . GLU A 1 80 ? -9.169 -2.726 2.764 1.00 94.12 80 GLU A O 1
ATOM 628 N N . SER A 1 81 ? -7.593 -1.808 1.457 1.00 94.69 81 SER A N 1
ATOM 629 C CA . SER A 1 81 ? -6.732 -2.991 1.464 1.00 94.69 81 SER A CA 1
ATOM 630 C C . SER A 1 81 ? -6.237 -3.379 2.862 1.00 94.69 81 SER A C 1
ATOM 632 O O . SER A 1 81 ? -5.971 -4.561 3.099 1.00 94.69 81 SER A O 1
ATOM 634 N N . TYR A 1 82 ? -6.173 -2.437 3.811 1.00 93.94 82 TYR A N 1
ATOM 635 C CA . TYR A 1 82 ? -5.852 -2.727 5.210 1.00 93.94 82 TYR A CA 1
ATOM 636 C C . TYR A 1 82 ? -6.870 -3.679 5.841 1.00 93.94 82 TYR A C 1
ATOM 638 O O . TYR A 1 82 ? -6.477 -4.636 6.506 1.00 93.94 82 TYR A O 1
ATOM 646 N N . PHE A 1 83 ? -8.159 -3.487 5.568 1.00 92.25 83 PHE A N 1
ATOM 647 C CA . PHE A 1 83 ? -9.239 -4.322 6.100 1.00 92.25 83 PHE A CA 1
ATOM 648 C C . PHE A 1 83 ? -9.379 -5.666 5.389 1.00 92.25 83 PHE A C 1
ATOM 650 O O . PHE A 1 83 ? -9.867 -6.625 5.976 1.00 92.25 83 PHE A O 1
ATOM 657 N N . VAL A 1 84 ? -8.921 -5.763 4.140 1.00 88.56 84 VAL A N 1
ATOM 658 C CA . VAL A 1 84 ? -8.833 -7.047 3.428 1.00 88.56 84 VAL A CA 1
ATOM 659 C C . VAL A 1 84 ? -7.653 -7.875 3.950 1.00 88.56 84 VAL A C 1
ATOM 661 O O . VAL A 1 84 ? -7.750 -9.096 4.071 1.00 88.56 84 VAL A O 1
ATOM 664 N N . ARG A 1 85 ? -6.525 -7.220 4.260 1.00 79.88 85 ARG A N 1
ATOM 665 C CA . ARG A 1 85 ? -5.290 -7.876 4.724 1.00 79.88 85 ARG A CA 1
ATOM 666 C C . ARG A 1 85 ? -5.287 -8.175 6.222 1.00 79.88 85 ARG A C 1
ATOM 668 O O . ARG A 1 85 ? -4.673 -9.161 6.627 1.00 79.88 85 ARG A O 1
ATOM 675 N N . LYS A 1 86 ? -5.960 -7.374 7.052 1.00 64.38 86 LYS A N 1
ATOM 676 C CA . LYS A 1 86 ? -6.257 -7.749 8.437 1.00 64.38 86 LYS A CA 1
ATOM 677 C C . LYS A 1 86 ? -7.489 -8.653 8.447 1.00 64.38 86 LYS A C 1
ATOM 679 O O . LYS A 1 86 ? -8.587 -8.145 8.248 1.00 64.38 86 LYS A O 1
ATOM 684 N N . PRO A 1 87 ? -7.370 -9.955 8.757 1.00 49.03 87 PRO A N 1
ATOM 685 C CA . PRO A 1 87 ? -8.552 -10.709 9.135 1.00 49.03 87 PRO A CA 1
ATOM 686 C C . PRO A 1 87 ? -9.132 -10.033 10.381 1.00 49.03 87 PRO A C 1
ATOM 688 O O . PRO A 1 87 ? -8.424 -9.847 11.376 1.00 49.03 87 PRO A O 1
ATOM 691 N N . SER A 1 88 ? -10.393 -9.618 10.288 1.00 51.06 88 SER A N 1
ATOM 692 C CA . SER A 1 88 ? -11.199 -9.127 11.403 1.00 51.06 88 SER A CA 1
ATOM 693 C C . SER A 1 88 ? -10.991 -10.038 12.619 1.00 51.06 88 SER A C 1
ATOM 695 O O . SER A 1 88 ? -11.378 -11.208 12.580 1.00 51.06 88 SER A O 1
ATOM 697 N N . ARG A 1 89 ? -10.323 -9.528 13.657 1.00 45.78 89 ARG A N 1
ATOM 698 C CA . ARG A 1 89 ? -10.290 -10.144 14.987 1.00 45.78 89 ARG A CA 1
ATOM 699 C C . ARG A 1 89 ? -11.314 -9.461 15.866 1.00 45.78 89 ARG A C 1
ATOM 701 O O . ARG A 1 89 ? -11.328 -8.211 15.832 1.00 45.78 89 ARG A O 1
#

pLDDT: mean 82.2, std 12.51, range [45.78, 94.69]